Protein AF-A0A949KE35-F1 (afdb_monomer)

Structure (mmCIF, N/CA/C/O backbone):
data_AF-A0A949KE35-F1
#
_entry.id   AF-A0A949KE35-F1
#
loop_
_atom_site.group_PDB
_atom_site.id
_atom_site.type_symbol
_atom_site.label_atom_id
_atom_site.label_alt_id
_atom_site.label_comp_id
_atom_site.label_asym_id
_atom_site.label_entity_id
_atom_site.label_seq_id
_atom_site.pdbx_PDB_ins_code
_atom_site.Cartn_x
_atom_site.Cartn_y
_atom_site.Cartn_z
_atom_site.occupancy
_atom_site.B_iso_or_equiv
_atom_site.auth_seq_id
_atom_site.auth_comp_id
_atom_site.auth_asym_id
_atom_site.auth_atom_id
_atom_site.pdbx_PDB_model_num
ATOM 1 N N . MET A 1 1 ? 3.833 -1.153 -24.766 1.00 57.84 1 MET A N 1
ATOM 2 C CA . MET A 1 1 ? 3.139 -1.175 -23.465 1.00 57.84 1 MET A CA 1
ATOM 3 C C . MET A 1 1 ? 4.025 -0.412 -22.512 1.00 57.84 1 MET A C 1
ATOM 5 O O . MET A 1 1 ? 5.227 -0.650 -22.546 1.00 57.84 1 MET A O 1
ATOM 9 N N . GLU A 1 2 ? 3.469 0.557 -21.792 1.00 64.69 2 GLU A N 1
ATOM 10 C CA . GLU A 1 2 ? 4.201 1.305 -20.766 1.00 64.69 2 GLU A CA 1
ATOM 11 C C . GLU A 1 2 ? 4.682 0.321 -19.691 1.00 64.69 2 GLU A C 1
ATOM 13 O O . GLU A 1 2 ? 3.973 -0.625 -19.342 1.00 64.69 2 GLU A O 1
ATOM 18 N N . HIS A 1 3 ? 5.935 0.462 -19.262 1.00 79.56 3 HIS A N 1
ATOM 19 C CA . HIS A 1 3 ? 6.520 -0.423 -18.261 1.00 79.56 3 HIS A CA 1
ATOM 20 C C . HIS A 1 3 ? 5.948 -0.060 -16.894 1.00 79.56 3 HIS A C 1
ATOM 22 O O . HIS A 1 3 ? 5.965 1.107 -16.517 1.00 79.56 3 HIS A O 1
ATOM 28 N N . ILE A 1 4 ? 5.472 -1.052 -16.146 1.00 88.06 4 ILE A N 1
ATOM 29 C CA . ILE A 1 4 ? 5.116 -0.863 -14.740 1.00 88.06 4 ILE A CA 1
ATOM 30 C C . ILE A 1 4 ? 6.406 -1.004 -13.926 1.00 88.06 4 ILE A C 1
ATOM 32 O O . ILE A 1 4 ? 7.206 -1.897 -14.178 1.00 88.06 4 ILE A O 1
ATOM 36 N N . ALA A 1 5 ? 6.635 -0.111 -12.973 1.00 92.50 5 ALA A N 1
ATOM 37 C CA . ALA A 1 5 ? 7.762 -0.188 -12.045 1.00 92.50 5 ALA A CA 1
ATOM 38 C C . ALA A 1 5 ? 7.305 -0.321 -10.594 1.00 92.50 5 ALA A C 1
ATOM 40 O O . ALA A 1 5 ? 8.071 -0.793 -9.759 1.00 92.50 5 ALA A O 1
ATOM 41 N N . ALA A 1 6 ? 6.077 0.100 -10.277 1.00 94.56 6 ALA A N 1
ATOM 42 C CA . ALA A 1 6 ? 5.545 -0.037 -8.933 1.00 94.56 6 ALA A CA 1
ATOM 43 C C . ALA A 1 6 ? 4.024 -0.177 -8.894 1.00 94.56 6 ALA A C 1
ATOM 45 O O . ALA A 1 6 ? 3.321 0.364 -9.749 1.00 94.56 6 ALA A O 1
ATOM 46 N N . PHE A 1 7 ? 3.534 -0.827 -7.842 1.00 94.12 7 PHE A N 1
ATOM 47 C CA . PHE A 1 7 ? 2.135 -0.776 -7.424 1.00 94.12 7 PHE A CA 1
ATOM 48 C C . PHE A 1 7 ? 1.993 -0.021 -6.105 1.00 94.12 7 PHE A C 1
ATOM 50 O O . PHE A 1 7 ? 2.877 -0.085 -5.249 1.00 94.12 7 PHE A O 1
ATOM 57 N N . MET A 1 8 ? 0.872 0.674 -5.927 1.00 96.38 8 MET A N 1
ATOM 58 C CA . MET A 1 8 ? 0.506 1.270 -4.643 1.00 96.38 8 MET A CA 1
ATOM 59 C C . MET A 1 8 ? -0.599 0.457 -3.989 1.00 96.38 8 MET A C 1
ATOM 61 O O . MET A 1 8 ? -1.620 0.185 -4.616 1.00 96.38 8 MET A O 1
ATOM 65 N N . ILE A 1 9 ? -0.419 0.155 -2.706 1.00 96.31 9 ILE A N 1
ATOM 66 C CA . ILE A 1 9 ? -1.466 -0.413 -1.863 1.00 96.31 9 ILE A CA 1
ATOM 67 C C . ILE A 1 9 ? -1.788 0.534 -0.711 1.00 96.31 9 ILE A C 1
ATOM 69 O O . ILE A 1 9 ? -0.883 1.122 -0.109 1.00 96.31 9 ILE A O 1
ATOM 73 N N . LEU A 1 10 ? -3.078 0.682 -0.414 1.00 97.06 10 LEU A N 1
ATOM 74 C CA . LEU A 1 10 ? -3.602 1.504 0.672 1.00 97.06 10 LEU A CA 1
ATOM 75 C C . LEU A 1 10 ? -4.512 0.648 1.546 1.00 97.06 10 LEU A C 1
ATOM 77 O O . LEU A 1 10 ? -5.434 0.018 1.040 1.00 97.06 10 LEU A O 1
ATOM 81 N N . ILE A 1 11 ? -4.271 0.646 2.853 1.00 97.50 11 ILE A N 1
ATOM 82 C CA . ILE A 1 11 ? -5.036 -0.129 3.828 1.00 97.50 11 ILE A CA 1
ATOM 83 C C . ILE A 1 11 ? -5.599 0.823 4.879 1.00 97.50 11 ILE A C 1
ATOM 85 O O . ILE A 1 11 ? -4.861 1.608 5.482 1.00 97.50 11 ILE A O 1
ATOM 89 N N . ALA A 1 12 ? -6.903 0.737 5.121 1.00 97.06 12 ALA A N 1
ATOM 90 C CA . ALA A 1 12 ? -7.542 1.382 6.259 1.00 97.06 12 ALA A CA 1
ATOM 91 C C . ALA A 1 12 ? -7.800 0.346 7.345 1.00 97.06 12 ALA A C 1
ATOM 93 O O . ALA A 1 12 ? -8.349 -0.719 7.057 1.00 97.06 12 ALA A O 1
ATOM 94 N N . CYS A 1 13 ? -7.436 0.671 8.582 1.00 97.00 13 CYS A N 1
ATOM 95 C CA . CYS A 1 13 ? -7.740 -0.169 9.729 1.00 97.00 13 CYS A CA 1
ATOM 96 C C . CYS A 1 13 ? -8.547 0.571 10.794 1.00 97.00 13 CYS A C 1
ATOM 98 O O . CYS A 1 13 ? -8.381 1.778 10.989 1.00 97.00 13 CYS A O 1
ATOM 100 N N . SER A 1 14 ? -9.357 -0.193 11.522 1.00 95.31 14 SER A N 1
ATOM 101 C CA . SER A 1 14 ? -10.055 0.212 12.740 1.00 95.31 14 SER A CA 1
ATOM 102 C C . SER A 1 14 ? -9.750 -0.742 13.898 1.00 95.31 14 SER A C 1
ATOM 104 O O . SER A 1 14 ? -9.118 -1.794 13.722 1.00 95.31 14 SER A O 1
ATOM 106 N N . ASP A 1 15 ? -10.213 -0.372 15.092 1.00 94.19 15 ASP A N 1
ATOM 107 C CA . ASP A 1 15 ? -10.144 -1.191 16.309 1.00 94.19 15 ASP A CA 1
ATOM 108 C C . ASP A 1 15 ? -8.702 -1.563 16.695 1.00 94.19 15 ASP A C 1
ATOM 110 O O . ASP A 1 15 ? -8.416 -2.691 17.117 1.00 94.19 15 ASP A O 1
ATOM 114 N N . GLY A 1 16 ? -7.775 -0.613 16.527 1.00 91.50 16 GLY A N 1
ATOM 115 C CA . GLY A 1 16 ? -6.352 -0.815 16.801 1.00 91.50 16 GLY A CA 1
ATOM 116 C C . GLY A 1 16 ? -5.721 -1.893 15.914 1.00 91.50 16 GLY A C 1
ATOM 117 O O . GLY A 1 16 ? -5.109 -2.827 16.430 1.00 91.50 16 GLY A O 1
ATOM 118 N N . TYR A 1 17 ? -5.894 -1.768 14.594 1.00 96.00 17 TYR A N 1
ATOM 119 C CA . TYR A 1 17 ? -5.353 -2.662 13.551 1.00 96.00 17 TYR A CA 1
ATOM 120 C C . TYR A 1 17 ? -5.968 -4.068 13.475 1.00 96.00 17 TYR A C 1
ATOM 122 O O . TYR A 1 17 ? -5.444 -4.929 12.776 1.00 96.00 17 TYR A O 1
ATOM 130 N N . LYS A 1 18 ? -7.083 -4.329 14.165 1.00 94.69 18 LYS A N 1
ATOM 131 C CA . LYS A 1 18 ? -7.732 -5.655 14.152 1.00 94.69 18 LYS A CA 1
ATOM 132 C C . LYS A 1 18 ? -8.668 -5.869 12.971 1.00 94.69 18 LYS A C 1
ATOM 134 O O . LYS A 1 18 ? -8.952 -7.012 12.626 1.00 94.69 18 LYS A O 1
ATOM 139 N N . ASN A 1 19 ? -9.175 -4.787 12.395 1.00 95.50 19 ASN A N 1
ATOM 140 C CA . ASN A 1 19 ? -10.062 -4.834 11.247 1.00 95.50 19 ASN A CA 1
ATOM 141 C C . ASN A 1 19 ? -9.480 -3.947 10.153 1.00 95.50 19 ASN A C 1
ATOM 143 O O . ASN A 1 19 ? -9.562 -2.727 10.250 1.00 95.50 19 ASN A O 1
ATOM 147 N N . CYS A 1 20 ? -8.852 -4.562 9.155 1.00 97.38 20 CYS A N 1
ATOM 148 C CA . CYS A 1 20 ? -8.157 -3.875 8.076 1.00 97.38 20 CYS A CA 1
ATOM 149 C C . CYS A 1 20 ? -8.784 -4.230 6.731 1.00 97.38 20 CYS A C 1
ATOM 151 O O . CYS A 1 20 ? -9.128 -5.383 6.477 1.00 97.38 20 CYS A O 1
ATOM 153 N N . THR A 1 21 ? -8.913 -3.235 5.861 1.00 96.75 21 THR A N 1
ATOM 154 C CA . THR A 1 21 ? -9.485 -3.396 4.524 1.00 96.75 21 THR A CA 1
ATOM 155 C C . THR A 1 21 ? -8.671 -2.617 3.509 1.00 96.75 21 THR A C 1
ATOM 157 O O . THR A 1 21 ? -8.231 -1.494 3.776 1.00 96.75 21 THR A O 1
ATOM 160 N N . GLU A 1 22 ? -8.488 -3.210 2.335 1.00 95.88 22 GLU A N 1
ATOM 161 C CA . GLU A 1 22 ? -7.878 -2.526 1.204 1.00 95.88 22 GLU A CA 1
ATOM 162 C C . GLU A 1 22 ? -8.774 -1.382 0.724 1.00 95.88 22 GLU A C 1
ATOM 164 O O . GLU A 1 22 ? -10.001 -1.500 0.680 1.00 95.88 22 GLU A O 1
ATOM 169 N N . GLN A 1 23 ? -8.146 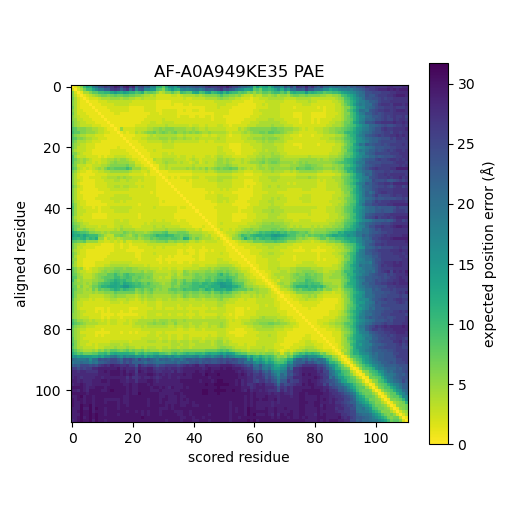-0.259 0.394 1.00 95.50 23 GLN A N 1
ATOM 170 C CA . GLN A 1 23 ? -8.801 0.951 -0.073 1.00 95.50 23 GLN A CA 1
ATOM 171 C C . GLN A 1 23 ? -8.385 1.262 -1.514 1.00 95.50 23 GLN A C 1
ATOM 173 O O . GLN A 1 23 ? -7.248 0.984 -1.899 1.00 95.50 23 GLN A O 1
ATOM 178 N N . PRO A 1 24 ? -9.265 1.890 -2.315 1.00 92.62 24 PRO A N 1
ATOM 179 C CA . PRO A 1 24 ? -8.934 2.254 -3.688 1.00 92.62 24 PRO A CA 1
ATOM 180 C C . PRO A 1 24 ? -7.731 3.206 -3.769 1.00 92.62 24 PRO A C 1
ATOM 182 O O . PRO A 1 24 ? -7.750 4.293 -3.188 1.00 92.62 24 PRO A O 1
ATOM 185 N N . ALA A 1 25 ? -6.709 2.823 -4.536 1.00 90.38 25 ALA A N 1
ATOM 186 C CA . ALA A 1 25 ? -5.590 3.698 -4.876 1.00 90.38 25 ALA A CA 1
ATOM 187 C C . ALA A 1 25 ? -5.959 4.651 -6.037 1.00 90.38 25 ALA A C 1
ATOM 189 O O . ALA A 1 25 ? -6.722 4.258 -6.923 1.00 90.38 25 ALA A O 1
ATOM 190 N N . PRO A 1 26 ? -5.409 5.882 -6.093 1.00 86.25 26 PRO A N 1
ATOM 191 C CA . PRO A 1 26 ? -5.667 6.816 -7.199 1.00 86.25 26 PRO A CA 1
ATOM 192 C C . PRO A 1 26 ? -5.175 6.287 -8.549 1.00 86.25 26 PRO A C 1
ATOM 194 O O . PRO A 1 26 ? -5.808 6.495 -9.581 1.00 86.25 26 PRO A O 1
ATOM 197 N N . ALA A 1 27 ? -4.046 5.585 -8.512 1.00 89.25 27 ALA A N 1
ATOM 198 C CA . ALA A 1 27 ? -3.529 4.759 -9.583 1.00 89.25 27 ALA A CA 1
ATOM 199 C C . ALA A 1 27 ? -2.981 3.481 -8.950 1.00 89.25 27 ALA A C 1
ATOM 201 O O . ALA A 1 27 ? -2.279 3.530 -7.939 1.00 89.25 27 ALA A O 1
ATOM 202 N N . VAL A 1 28 ? -3.336 2.340 -9.535 1.00 83.06 28 VAL A N 1
ATOM 203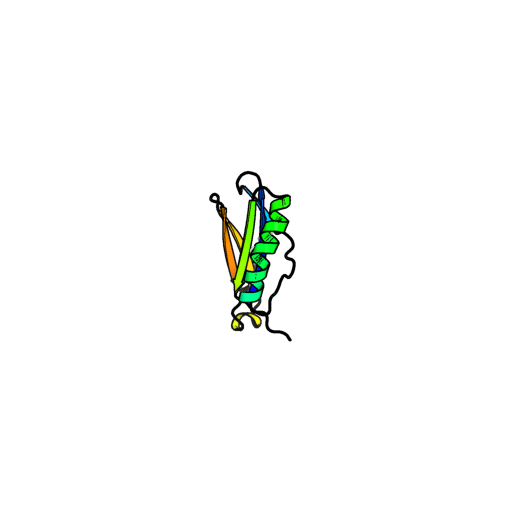 C CA . VAL A 1 28 ? -2.890 1.030 -9.048 1.00 83.06 28 VAL A CA 1
ATOM 204 C C . VAL A 1 28 ? -1.439 0.788 -9.465 1.00 83.06 28 VAL A C 1
ATOM 206 O O . VAL A 1 28 ? -0.645 0.352 -8.640 1.00 83.06 28 VAL A O 1
ATOM 209 N N . ALA A 1 29 ? -1.073 1.150 -10.699 1.00 90.31 29 ALA A N 1
ATOM 210 C CA . ALA A 1 29 ? 0.249 0.938 -11.284 1.00 90.31 29 ALA A CA 1
ATOM 211 C C . ALA A 1 29 ? 0.933 2.260 -11.666 1.00 90.31 29 ALA A C 1
ATOM 213 O O . ALA A 1 29 ? 0.281 3.194 -12.135 1.00 90.31 29 ALA A O 1
ATOM 214 N N . TYR A 1 30 ? 2.255 2.304 -11.508 1.00 93.94 30 TYR A N 1
ATOM 215 C CA . TYR A 1 30 ? 3.104 3.460 -11.791 1.00 93.94 30 TYR A CA 1
ATOM 216 C C . TYR A 1 30 ? 4.276 3.067 -12.681 1.00 93.94 30 TYR A C 1
ATOM 218 O O . TYR A 1 30 ? 4.876 2.009 -12.496 1.00 93.94 30 TYR A O 1
ATOM 226 N N . GLU A 1 31 ? 4.667 3.964 -13.583 1.00 92.31 31 GLU A N 1
ATOM 227 C CA . GLU A 1 31 ? 5.830 3.774 -14.461 1.00 92.31 31 GLU A CA 1
ATOM 228 C C . GLU A 1 31 ? 7.174 3.913 -13.740 1.00 92.31 31 GLU A C 1
ATOM 230 O O . GLU A 1 31 ? 8.204 3.450 -14.223 1.00 92.31 31 GLU A O 1
ATOM 235 N N . THR A 1 32 ? 7.189 4.582 -12.582 1.00 93.50 32 THR A N 1
ATOM 236 C CA . THR A 1 32 ? 8.392 4.748 -11.762 1.00 93.50 32 THR A CA 1
ATOM 237 C C . THR A 1 32 ? 8.054 4.633 -10.280 1.00 93.50 32 THR A C 1
ATOM 239 O O . THR A 1 32 ? 7.013 5.116 -9.829 1.00 93.50 32 THR A O 1
ATOM 242 N N . VAL A 1 33 ? 8.979 4.067 -9.499 1.00 94.69 33 VAL A N 1
ATOM 243 C CA . VAL A 1 33 ? 8.871 4.009 -8.030 1.00 94.69 33 VAL A CA 1
ATOM 244 C C . VAL A 1 33 ? 8.7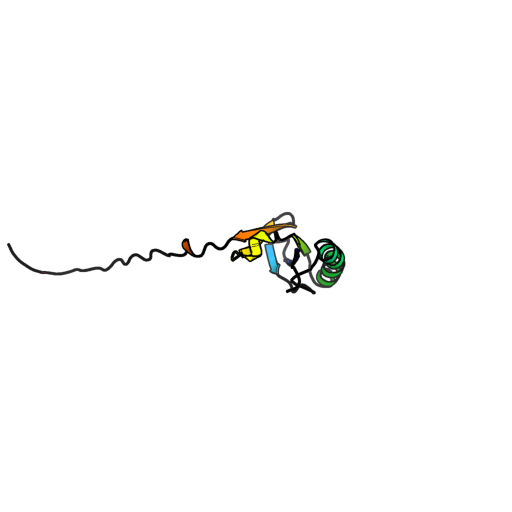51 5.415 -7.438 1.00 94.69 33 VAL A C 1
ATOM 246 O O . VAL A 1 33 ? 7.906 5.661 -6.585 1.00 94.69 33 VAL A O 1
ATOM 249 N N . ARG A 1 34 ? 9.524 6.375 -7.962 1.00 95.62 34 ARG A N 1
ATOM 250 C CA . ARG A 1 34 ? 9.506 7.772 -7.504 1.00 95.62 34 ARG A CA 1
ATOM 251 C C . ARG A 1 34 ? 8.123 8.410 -7.627 1.00 95.62 34 ARG A C 1
AT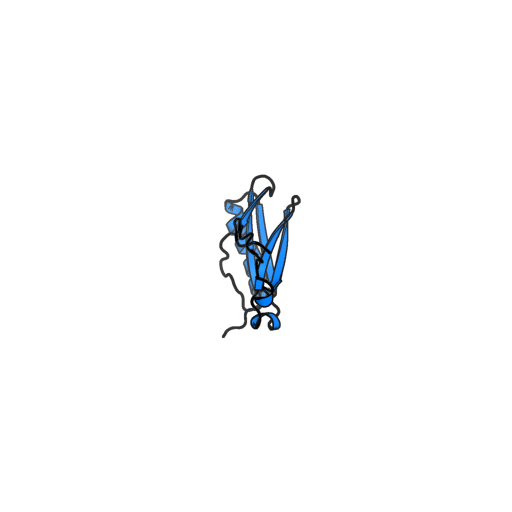OM 253 O O . ARG A 1 34 ? 7.727 9.152 -6.735 1.00 95.62 34 ARG A O 1
ATOM 260 N N . GLN A 1 35 ? 7.411 8.155 -8.727 1.00 95.62 35 GLN A N 1
ATOM 261 C CA . GLN A 1 35 ? 6.061 8.689 -8.899 1.00 95.62 35 GLN A CA 1
ATOM 262 C C . GLN A 1 35 ? 5.098 8.063 -7.886 1.00 95.62 35 GLN A C 1
ATOM 264 O O . GLN A 1 35 ? 4.355 8.792 -7.237 1.00 95.62 35 GLN A O 1
ATOM 269 N N . CYS A 1 36 ? 5.179 6.743 -7.677 1.00 96.88 36 CYS A N 1
ATOM 270 C CA . CYS A 1 36 ? 4.393 6.072 -6.642 1.00 96.88 36 CYS A CA 1
ATOM 271 C C . CYS A 1 36 ? 4.644 6.695 -5.257 1.00 96.88 36 CYS A C 1
ATOM 273 O O . CYS A 1 36 ? 3.703 7.056 -4.552 1.00 96.88 36 CYS A O 1
ATOM 275 N N . GLU A 1 37 ? 5.910 6.881 -4.873 1.00 96.38 37 GLU A N 1
ATOM 276 C CA . GLU A 1 37 ? 6.278 7.474 -3.581 1.00 96.38 37 GLU A CA 1
ATOM 277 C C . GLU A 1 37 ? 5.786 8.921 -3.432 1.00 96.38 37 GLU A C 1
ATOM 279 O O . GLU A 1 37 ? 5.333 9.316 -2.352 1.00 96.38 37 GLU A O 1
ATOM 284 N N . ALA A 1 38 ? 5.844 9.707 -4.512 1.00 96.31 38 ALA A N 1
ATOM 285 C CA . ALA A 1 38 ? 5.345 11.080 -4.532 1.00 96.31 38 ALA A CA 1
ATOM 286 C C . ALA A 1 38 ? 3.828 11.143 -4.286 1.00 96.31 38 ALA A C 1
ATOM 288 O O . ALA A 1 38 ? 3.364 12.019 -3.548 1.00 96.31 38 ALA A O 1
ATOM 289 N N . ASP A 1 39 ? 3.079 10.185 -4.834 1.00 96.75 39 ASP A N 1
ATOM 290 C CA . ASP A 1 39 ? 1.619 10.118 -4.726 1.00 96.75 39 ASP A CA 1
ATOM 291 C C . ASP A 1 39 ? 1.138 9.409 -3.447 1.00 96.75 39 ASP A C 1
ATOM 293 O O . ASP A 1 39 ? 0.008 9.632 -2.995 1.00 96.75 39 ASP A O 1
ATOM 297 N N . LEU A 1 40 ? 2.002 8.628 -2.787 1.00 96.62 40 LEU A N 1
ATOM 298 C CA . LEU A 1 40 ? 1.664 7.887 -1.568 1.00 96.62 40 LEU A CA 1
ATOM 299 C C . LEU A 1 40 ? 1.250 8.818 -0.420 1.00 96.62 40 LEU A C 1
ATOM 301 O O . LEU A 1 40 ? 0.196 8.645 0.190 1.00 96.62 40 LEU A O 1
ATOM 305 N N . SER A 1 41 ? 2.062 9.836 -0.128 1.00 95.38 41 SER A N 1
ATOM 306 C CA . SER A 1 41 ? 1.793 10.761 0.982 1.00 95.38 41 SER A CA 1
ATOM 307 C C . SER A 1 41 ? 0.477 11.548 0.819 1.00 95.38 41 SER A C 1
ATOM 309 O O . SER A 1 41 ? -0.293 11.624 1.781 1.00 95.38 41 SER A O 1
ATOM 311 N N . PRO A 1 42 ? 0.174 12.151 -0.349 1.00 95.50 42 PRO A N 1
ATOM 312 C CA . PRO A 1 42 ? -1.143 12.724 -0.628 1.00 95.50 42 PRO A CA 1
ATOM 313 C C . PRO A 1 42 ? -2.293 11.729 -0.443 1.00 95.50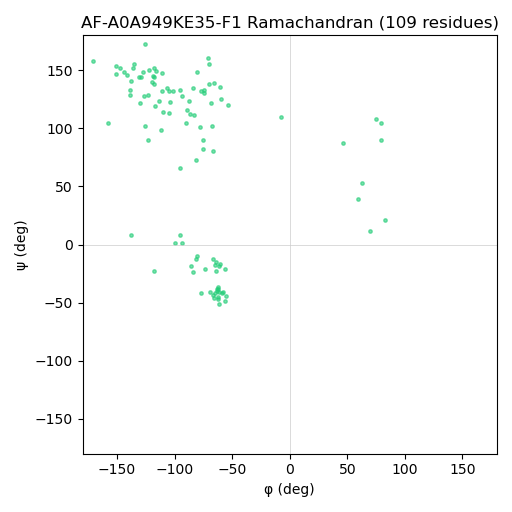 42 PRO A C 1
ATOM 315 O O . PRO A 1 42 ? -3.282 12.075 0.204 1.00 95.50 42 PRO A O 1
ATOM 318 N N . SER A 1 43 ? -2.140 10.500 -0.942 1.00 94.94 43 SER A N 1
ATOM 319 C CA . SER A 1 43 ? -3.168 9.455 -0.857 1.00 94.94 43 SER A CA 1
ATOM 320 C C . SER A 1 43 ? -3.491 9.083 0.590 1.00 94.94 43 SER A C 1
ATOM 322 O O . SER A 1 43 ? -4.658 9.058 0.985 1.00 94.94 43 SER A O 1
ATOM 324 N N . LEU A 1 44 ? -2.461 8.902 1.423 1.00 95.75 44 LEU A N 1
ATOM 325 C CA . LEU A 1 44 ? -2.630 8.631 2.852 1.00 95.75 44 LEU A CA 1
ATOM 326 C C . LEU A 1 44 ? -3.338 9.773 3.580 1.00 95.75 44 LEU A C 1
ATOM 328 O O . LEU A 1 44 ? -4.214 9.521 4.404 1.00 95.75 44 LEU A O 1
ATOM 332 N N . ARG A 1 45 ? -3.008 11.031 3.258 1.00 94.12 45 ARG A N 1
ATOM 333 C CA . ARG A 1 45 ? -3.682 12.196 3.855 1.00 94.12 45 ARG A CA 1
ATOM 334 C C . ARG A 1 45 ? -5.163 12.253 3.498 1.00 94.12 45 ARG A C 1
ATOM 336 O O . ARG A 1 45 ? -5.971 12.591 4.358 1.00 94.12 45 ARG A O 1
ATOM 343 N N . MET A 1 46 ? -5.517 11.931 2.255 1.00 92.19 46 MET A N 1
ATOM 344 C CA . MET A 1 46 ? -6.918 11.873 1.833 1.00 92.19 46 MET A CA 1
ATOM 345 C C . MET A 1 46 ? -7.682 10.768 2.566 1.00 92.19 46 MET A C 1
ATOM 347 O O . MET A 1 46 ? -8.800 10.997 3.019 1.00 92.19 46 MET A O 1
ATOM 351 N N . MET A 1 47 ? -7.067 9.598 2.734 1.00 93.19 47 MET A N 1
ATOM 352 C CA . MET A 1 47 ? -7.678 8.457 3.418 1.00 93.19 47 MET A CA 1
ATOM 353 C C . MET A 1 47 ? -7.841 8.691 4.927 1.00 93.19 47 MET A C 1
ATOM 355 O O . MET A 1 47 ? -8.891 8.395 5.497 1.00 93.19 47 MET A O 1
ATOM 359 N N . ALA A 1 48 ? -6.837 9.294 5.569 1.00 90.38 48 ALA A N 1
ATOM 360 C CA . ALA A 1 48 ? -6.845 9.599 7.000 1.00 90.38 48 ALA A CA 1
ATOM 361 C C . ALA A 1 48 ? -7.972 10.560 7.420 1.00 90.38 48 ALA A C 1
ATOM 363 O O . ALA A 1 48 ? -8.328 10.606 8.593 1.00 90.38 48 ALA A O 1
ATOM 364 N N . ALA A 1 49 ? -8.571 11.307 6.486 1.00 86.56 49 ALA A N 1
ATOM 365 C CA . ALA A 1 49 ? -9.690 12.200 6.785 1.00 86.56 49 ALA A CA 1
ATOM 366 C C . ALA A 1 49 ? -10.962 11.465 7.265 1.00 86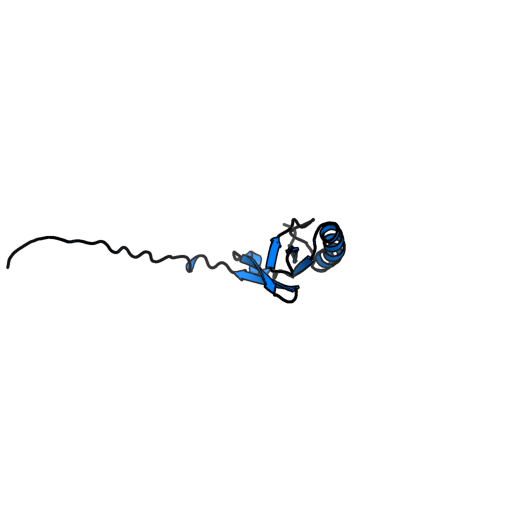.56 49 ALA A C 1
ATOM 368 O O . ALA A 1 49 ? -11.855 12.110 7.812 1.00 86.56 49 ALA A O 1
ATOM 369 N N . GLY A 1 50 ? -11.055 10.142 7.078 1.00 82.81 50 GLY A N 1
ATOM 370 C CA . GLY A 1 50 ? -12.215 9.342 7.486 1.00 82.81 50 GLY A CA 1
ATOM 371 C C . GLY A 1 50 ? -11.889 7.993 8.125 1.00 82.81 50 GLY A C 1
ATOM 372 O O . GLY A 1 50 ? -12.805 7.202 8.320 1.00 82.81 50 GLY A O 1
ATOM 373 N N . GLN A 1 51 ? -10.619 7.711 8.424 1.00 89.00 51 GLN A N 1
ATOM 374 C CA . GLN A 1 51 ? -10.161 6.404 8.906 1.00 89.00 51 GLN A CA 1
ATOM 375 C C . GLN A 1 51 ? -9.282 6.564 10.150 1.00 89.00 51 GLN A C 1
ATOM 377 O O . GLN A 1 51 ? -8.511 7.518 10.238 1.00 89.00 51 GLN A O 1
ATOM 382 N N . GLU A 1 52 ? -9.382 5.630 11.100 1.00 91.06 52 GLU A N 1
ATOM 383 C CA . GLU A 1 52 ? -8.585 5.648 12.339 1.00 91.06 52 GLU A CA 1
ATOM 384 C C . GLU A 1 52 ? -7.093 5.456 12.039 1.00 91.06 52 GLU A C 1
ATOM 386 O O . GLU A 1 52 ? -6.241 6.207 12.523 1.00 91.06 52 GLU A O 1
ATOM 391 N N . HIS A 1 53 ? -6.783 4.482 11.184 1.00 95.75 53 HIS A N 1
ATOM 392 C CA . HIS A 1 53 ? -5.427 4.205 10.740 1.00 95.75 53 HIS A CA 1
ATOM 393 C C . HIS A 1 53 ? -5.374 4.096 9.222 1.00 95.75 53 HIS A C 1
ATOM 395 O O . HIS A 1 53 ? -6.040 3.252 8.627 1.00 95.75 53 HIS A O 1
ATOM 401 N N . ALA A 1 54 ? -4.548 4.943 8.609 1.00 96.62 54 ALA A N 1
ATOM 402 C CA . ALA A 1 54 ? -4.281 4.933 7.182 1.00 96.62 54 ALA A CA 1
ATOM 403 C C . ALA A 1 54 ? -2.846 4.464 6.926 1.00 96.62 54 ALA A C 1
ATOM 405 O O . ALA A 1 54 ? -1.891 5.142 7.308 1.00 96.62 54 ALA A O 1
ATOM 406 N N . LEU A 1 55 ? -2.705 3.307 6.285 1.00 97.56 55 LEU A N 1
ATOM 407 C CA . LEU A 1 55 ? -1.430 2.678 5.956 1.00 97.56 55 LEU A CA 1
ATOM 408 C C . LEU A 1 55 ? -1.294 2.562 4.441 1.00 97.56 55 LEU A C 1
ATOM 410 O O . LEU A 1 55 ? -2.284 2.458 3.720 1.00 97.56 55 LEU A O 1
ATOM 414 N N . GLY A 1 56 ? -0.066 2.562 3.942 1.00 96.25 56 GLY A N 1
ATOM 415 C CA . GLY A 1 56 ? 0.159 2.372 2.520 1.00 96.25 56 GLY A CA 1
ATOM 416 C C . GLY A 1 56 ? 1.620 2.180 2.186 1.00 96.25 56 GLY A C 1
ATOM 417 O O . GLY A 1 56 ? 2.506 2.550 2.962 1.00 96.25 56 GLY A O 1
ATOM 418 N N . LYS A 1 57 ? 1.862 1.564 1.033 1.00 97.12 57 LYS A N 1
ATOM 419 C CA . LYS A 1 57 ? 3.206 1.228 0.577 1.00 97.12 57 LYS A CA 1
ATOM 420 C C . LYS A 1 57 ? 3.262 1.218 -0.943 1.00 97.12 57 LYS A C 1
ATOM 422 O O . LYS A 1 57 ? 2.297 0.837 -1.602 1.00 97.12 57 LYS A O 1
ATOM 427 N N . CYS A 1 58 ? 4.413 1.613 -1.471 1.00 96.38 58 CYS A N 1
ATOM 428 C CA . CYS A 1 58 ? 4.781 1.360 -2.855 1.00 96.38 58 CYS A CA 1
ATOM 429 C C . CYS A 1 58 ? 5.587 0.066 -2.916 1.00 96.38 58 CYS A C 1
ATOM 431 O O . CYS A 1 58 ? 6.549 -0.104 -2.164 1.00 96.38 58 CYS A O 1
ATOM 433 N N . LEU A 1 59 ? 5.171 -0.842 -3.787 1.00 94.19 59 LEU A N 1
ATOM 434 C CA . LEU A 1 59 ? 5.857 -2.091 -4.070 1.00 94.19 59 LEU A CA 1
ATOM 435 C C . LEU A 1 59 ? 6.555 -1.952 -5.418 1.00 94.19 59 LEU A C 1
ATOM 437 O O . LEU A 1 59 ? 5.880 -1.825 -6.434 1.00 94.19 59 LEU A O 1
ATOM 441 N N . GLU A 1 60 ? 7.884 -1.961 -5.417 1.00 93.38 60 GLU A N 1
ATOM 442 C CA . GLU A 1 60 ? 8.675 -2.030 -6.645 1.00 93.38 60 GLU A CA 1
ATOM 443 C C . GLU A 1 60 ? 8.539 -3.417 -7.281 1.00 93.38 60 GLU A C 1
ATOM 445 O O . GLU A 1 60 ? 8.543 -4.433 -6.582 1.00 93.38 60 GLU A O 1
ATOM 450 N N . ILE A 1 61 ? 8.404 -3.449 -8.605 1.00 88.50 61 ILE A N 1
ATOM 451 C CA . ILE A 1 61 ? 8.200 -4.678 -9.368 1.00 88.50 61 ILE A CA 1
ATOM 452 C C . ILE A 1 61 ? 9.407 -4.940 -10.245 1.00 88.50 61 ILE A C 1
ATOM 454 O O . ILE A 1 61 ? 9.770 -4.115 -11.083 1.00 88.50 61 ILE A O 1
ATOM 458 N N . ASP A 1 62 ? 9.996 -6.121 -10.071 1.00 85.75 62 ASP A N 1
ATOM 459 C CA . ASP A 1 62 ? 11.022 -6.623 -10.972 1.00 85.75 62 ASP A CA 1
ATOM 460 C C . ASP A 1 62 ? 10.378 -6.947 -12.334 1.00 85.75 62 ASP A C 1
ATOM 462 O O . ASP A 1 62 ? 9.477 -7.792 -12.398 1.00 85.75 62 ASP A O 1
ATOM 466 N N . PRO A 1 63 ? 10.834 -6.332 -13.441 1.00 81.81 63 PRO A N 1
ATOM 467 C CA . PRO A 1 63 ? 10.325 -6.633 -14.774 1.00 81.81 63 PRO A CA 1
ATOM 468 C C . PRO A 1 63 ? 10.423 -8.111 -15.178 1.00 81.81 63 PRO A C 1
ATOM 470 O O . PRO A 1 63 ? 9.693 -8.547 -16.071 1.00 81.81 63 PRO A O 1
ATOM 473 N N . ALA A 1 64 ? 11.302 -8.896 -14.547 1.00 82.06 64 ALA A N 1
ATOM 474 C CA . ALA A 1 64 ? 11.397 -10.339 -14.761 1.00 82.06 64 ALA A CA 1
ATOM 475 C C . ALA A 1 64 ? 10.128 -11.097 -14.326 1.00 82.06 64 ALA A C 1
ATOM 477 O O . ALA A 1 64 ? 9.863 -12.190 -14.833 1.00 82.06 64 ALA A O 1
ATOM 478 N N . LEU A 1 65 ? 9.331 -10.520 -13.423 1.00 80.56 65 LEU A N 1
ATOM 479 C CA . LEU A 1 65 ? 8.101 -11.124 -12.914 1.00 80.56 65 LEU A CA 1
ATOM 480 C C . LEU A 1 65 ? 6.913 -10.934 -13.865 1.00 80.56 65 LEU A C 1
ATOM 482 O O . LEU A 1 65 ? 5.934 -11.648 -13.730 1.00 80.56 65 LEU A O 1
ATOM 486 N N . PHE A 1 66 ? 7.003 -10.076 -14.890 1.00 75.81 66 PHE A N 1
ATOM 487 C CA . PHE A 1 66 ? 5.922 -9.902 -15.880 1.00 75.81 66 PHE A CA 1
ATOM 488 C C . PHE A 1 66 ? 5.656 -11.118 -16.767 1.00 75.81 66 PHE A C 1
ATOM 490 O O . PHE A 1 66 ? 4.653 -11.155 -17.475 1.00 75.81 66 PHE A O 1
ATOM 497 N N . TYR A 1 67 ? 6.558 -12.094 -16.759 1.00 80.38 67 TYR A N 1
ATOM 498 C CA . TYR A 1 67 ? 6.388 -13.350 -17.486 1.00 80.38 67 TYR A CA 1
ATOM 499 C C . TYR A 1 67 ? 5.779 -14.457 -16.619 1.00 80.38 67 TYR A C 1
ATOM 501 O O . TYR A 1 67 ? 5.652 -15.584 -17.091 1.00 80.38 67 TYR A O 1
ATOM 509 N N . GLN A 1 68 ? 5.457 -14.155 -15.362 1.00 82.62 68 GLN A N 1
ATOM 510 C CA . GLN A 1 68 ? 4.923 -15.092 -14.384 1.00 82.62 68 GLN A CA 1
ATOM 511 C C . GLN A 1 68 ? 3.646 -14.506 -13.783 1.00 82.62 68 GLN A C 1
ATOM 513 O O . GLN A 1 68 ? 3.516 -13.290 -13.648 1.00 82.62 68 GLN A O 1
ATOM 518 N N . ASP A 1 69 ? 2.708 -15.370 -13.414 1.00 84.69 69 ASP A N 1
ATOM 519 C CA . ASP A 1 69 ? 1.549 -14.933 -12.651 1.00 84.69 69 ASP A CA 1
ATOM 520 C C . ASP A 1 69 ? 1.990 -14.673 -11.205 1.00 84.69 69 ASP A C 1
ATOM 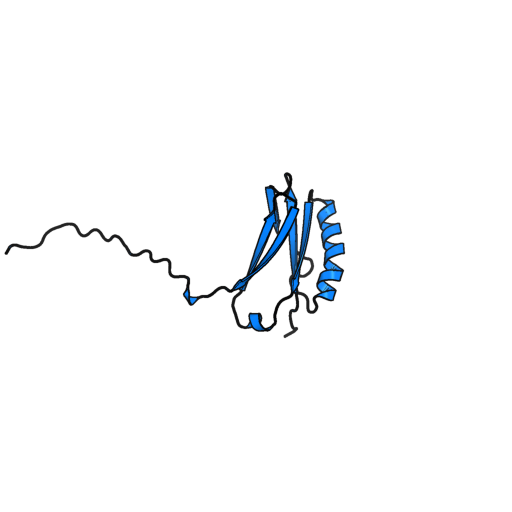522 O O . ASP A 1 69 ? 2.725 -15.464 -10.610 1.00 84.69 69 ASP A O 1
ATOM 526 N N . ALA A 1 70 ? 1.587 -13.534 -10.648 1.00 85.38 70 ALA A N 1
ATOM 527 C CA . ALA A 1 70 ? 1.958 -13.129 -9.301 1.00 85.38 70 ALA A CA 1
ATOM 528 C C . ALA A 1 70 ? 0.809 -12.398 -8.606 1.00 85.38 70 ALA A C 1
ATOM 530 O O . ALA A 1 70 ? 0.041 -11.671 -9.240 1.00 85.38 70 ALA A O 1
ATOM 531 N N . GLU A 1 71 ? 0.735 -12.554 -7.291 1.00 89.81 71 GLU A N 1
ATOM 532 C CA . GLU A 1 71 ? -0.224 -11.894 -6.413 1.00 89.81 71 GLU A CA 1
ATOM 533 C C . GLU A 1 71 ? 0.494 -11.009 -5.397 1.00 89.81 71 GLU A C 1
ATOM 535 O O . GLU A 1 71 ? 1.571 -11.333 -4.894 1.00 89.81 71 GLU A O 1
ATOM 540 N N . ILE A 1 72 ? -0.118 -9.869 -5.079 1.00 90.19 72 ILE A N 1
ATOM 541 C CA . ILE A 1 72 ? 0.327 -9.014 -3.981 1.00 90.19 72 ILE A CA 1
ATOM 542 C C . ILE A 1 72 ? -0.392 -9.484 -2.724 1.00 90.19 72 ILE A C 1
ATOM 544 O O . ILE A 1 72 ? -1.611 -9.351 -2.615 1.00 90.19 72 ILE A O 1
ATOM 548 N N . VAL A 1 73 ? 0.374 -9.987 -1.762 1.00 94.56 73 VAL A N 1
ATOM 549 C CA . VAL A 1 73 ? -0.134 -10.414 -0.459 1.00 94.56 73 VAL A CA 1
ATOM 550 C C . VAL A 1 73 ? 0.285 -9.390 0.584 1.00 94.56 73 VAL A C 1
ATOM 552 O O . VAL A 1 73 ? 1.429 -8.922 0.610 1.00 94.56 73 VAL A O 1
ATOM 555 N N . TRP A 1 74 ? -0.650 -9.013 1.449 1.00 96.44 74 TRP A N 1
ATOM 556 C CA . TRP A 1 74 ? -0.421 -8.008 2.475 1.00 96.44 74 TRP A CA 1
ATOM 557 C C . TRP A 1 74 ? -0.991 -8.430 3.825 1.00 96.44 74 TRP A C 1
ATOM 559 O O . TRP A 1 74 ? -1.962 -9.178 3.904 1.00 96.44 74 TRP A O 1
ATOM 569 N N . ASP A 1 75 ? -0.369 -7.928 4.889 1.00 97.12 75 ASP A N 1
ATOM 570 C CA . ASP A 1 75 ? -0.817 -8.106 6.269 1.00 97.12 75 ASP A CA 1
ATOM 571 C C . ASP A 1 75 ? -0.461 -6.871 7.108 1.00 97.12 75 ASP A C 1
ATOM 573 O O . ASP A 1 75 ? 0.518 -6.168 6.826 1.00 97.12 75 ASP A O 1
ATOM 577 N N . VAL A 1 76 ? -1.249 -6.608 8.149 1.00 97.69 76 VAL A N 1
ATOM 578 C CA . VAL A 1 76 ? -1.002 -5.526 9.106 1.00 97.69 76 VAL A CA 1
ATOM 579 C C . VAL A 1 76 ? -0.763 -6.130 10.476 1.00 97.69 76 VAL A C 1
ATOM 581 O O . VAL A 1 76 ? -1.621 -6.787 11.062 1.00 97.69 76 VAL A O 1
ATOM 584 N N . THR A 1 77 ? 0.418 -5.880 11.023 1.00 96.25 77 THR A N 1
ATOM 585 C CA . THR A 1 77 ? 0.761 -6.377 12.351 1.00 96.25 77 THR A CA 1
ATOM 586 C C . THR A 1 77 ? -0.018 -5.637 13.443 1.00 96.25 77 THR A C 1
ATOM 588 O O . THR A 1 77 ? -0.445 -4.494 13.280 1.00 96.25 77 THR A O 1
ATOM 591 N N . ALA A 1 78 ? -0.105 -6.232 14.637 1.00 93.31 78 ALA A N 1
ATOM 592 C CA . ALA A 1 78 ? -0.755 -5.604 15.792 1.00 93.31 78 ALA A CA 1
ATOM 593 C C . ALA A 1 78 ? -0.106 -4.273 16.242 1.00 93.31 78 ALA A C 1
ATOM 595 O O . ALA A 1 78 ? -0.722 -3.517 16.989 1.00 93.31 78 ALA A O 1
ATOM 596 N N . ASN A 1 79 ? 1.130 -3.981 15.816 1.00 94.38 79 ASN A N 1
ATOM 597 C CA . ASN A 1 79 ? 1.806 -2.699 16.051 1.00 94.38 79 ASN A CA 1
ATOM 598 C C . ASN A 1 79 ? 1.659 -1.699 14.888 1.00 94.38 79 ASN A C 1
ATOM 600 O O . ASN A 1 79 ? 2.302 -0.651 14.928 1.00 94.38 79 ASN A O 1
ATOM 604 N N . GLY A 1 80 ? 0.833 -1.999 13.881 1.00 94.25 80 GLY A N 1
ATOM 605 C CA . GLY A 1 80 ? 0.534 -1.096 12.768 1.00 94.25 80 GLY A CA 1
ATOM 606 C C . GLY A 1 80 ? 1.569 -1.098 11.645 1.00 94.25 80 GLY A C 1
ATOM 607 O O . GLY A 1 80 ? 1.661 -0.128 10.895 1.00 94.25 80 GLY A O 1
ATOM 608 N N . GLU A 1 81 ? 2.372 -2.155 11.522 1.00 96.56 81 GLU A N 1
ATOM 609 C CA . GLU A 1 81 ? 3.301 -2.310 10.405 1.00 96.56 81 GLU A CA 1
ATOM 610 C C . GLU A 1 81 ? 2.591 -2.988 9.230 1.00 96.56 81 GLU A C 1
ATOM 612 O O . GLU A 1 81 ? 2.085 -4.101 9.365 1.00 96.56 81 GLU A O 1
ATOM 617 N N . LEU A 1 82 ? 2.589 -2.331 8.067 1.00 97.38 82 LEU A N 1
ATOM 618 C CA . LEU A 1 82 ? 2.090 -2.907 6.821 1.00 97.38 82 LEU A CA 1
ATOM 619 C C . LEU A 1 82 ? 3.198 -3.706 6.120 1.00 97.38 82 LEU A C 1
ATOM 621 O O . LEU A 1 82 ? 4.177 -3.147 5.600 1.00 97.38 82 LEU A O 1
ATOM 625 N N . LYS A 1 83 ? 3.012 -5.023 6.073 1.00 96.81 83 LYS A N 1
ATOM 626 C CA . LYS A 1 83 ? 3.839 -5.955 5.308 1.00 96.81 83 LYS A CA 1
ATOM 627 C C . LYS A 1 83 ? 3.172 -6.211 3.967 1.00 96.81 83 LYS A C 1
ATOM 629 O O . LYS A 1 83 ? 1.975 -6.447 3.904 1.00 96.81 83 LYS A O 1
ATOM 634 N N . VAL A 1 84 ? 3.962 -6.135 2.905 1.00 95.12 84 VAL A N 1
ATOM 635 C CA . VAL A 1 84 ? 3.512 -6.341 1.527 1.00 95.12 84 VAL A CA 1
ATOM 636 C C . VAL A 1 84 ? 4.590 -7.147 0.836 1.00 95.12 84 VAL A C 1
ATOM 638 O O . VAL A 1 84 ? 5.768 -6.782 0.926 1.00 95.12 84 VAL A O 1
ATOM 641 N N . VAL A 1 85 ? 4.188 -8.229 0.191 1.00 91.50 85 VAL A N 1
ATOM 642 C CA . VAL A 1 85 ? 5.063 -9.127 -0.556 1.00 91.50 85 VAL A CA 1
ATOM 643 C C . VAL A 1 85 ? 4.419 -9.464 -1.892 1.00 91.50 85 VAL A C 1
ATOM 645 O O . VAL A 1 85 ? 3.203 -9.377 -2.050 1.00 91.50 85 VAL A O 1
ATOM 648 N N . LEU A 1 86 ? 5.259 -9.823 -2.853 1.00 89.75 86 LEU A N 1
ATOM 649 C CA . LEU A 1 86 ? 4.827 -10.358 -4.132 1.00 89.75 86 LEU A CA 1
ATOM 650 C C . LEU A 1 86 ? 5.066 -11.866 -4.103 1.00 89.75 86 LEU A C 1
ATOM 652 O O . LEU A 1 86 ? 6.195 -12.303 -3.871 1.00 89.75 86 LEU A O 1
ATOM 656 N N . GLU A 1 87 ? 4.012 -12.641 -4.311 1.00 89.69 87 GLU A N 1
ATOM 657 C CA . GLU A 1 87 ? 4.058 -14.099 -4.332 1.00 89.69 87 GLU A CA 1
ATOM 658 C C . GLU A 1 87 ? 3.801 -14.592 -5.752 1.00 89.69 87 GLU A C 1
ATOM 660 O O . GLU A 1 87 ? 2.881 -14.137 -6.424 1.00 89.69 87 GLU A O 1
ATOM 665 N N . LEU A 1 88 ? 4.643 -15.508 -6.229 1.00 87.00 88 LEU A N 1
ATOM 666 C CA . LEU A 1 88 ? 4.462 -16.142 -7.529 1.00 87.00 88 LEU A CA 1
ATOM 667 C C . LEU A 1 88 ? 3.369 -17.203 -7.434 1.00 87.00 88 LEU A C 1
ATOM 669 O O . LEU A 1 88 ? 3.406 -18.063 -6.551 1.00 87.00 88 LEU A O 1
ATOM 673 N N . ILE A 1 89 ? 2.442 -17.174 -8.382 1.00 82.50 89 ILE A N 1
ATOM 674 C CA . ILE A 1 89 ? 1.440 -18.215 -8.550 1.00 82.50 89 ILE A CA 1
ATOM 675 C C . ILE A 1 89 ? 2.038 -19.243 -9.506 1.00 82.50 89 ILE A C 1
ATOM 677 O O . ILE A 1 89 ? 2.128 -19.010 -10.709 1.00 82.50 89 ILE A O 1
ATOM 681 N N . ASP A 1 90 ? 2.469 -20.385 -8.977 1.00 73.25 90 ASP A N 1
ATOM 682 C CA . ASP A 1 90 ? 2.854 -21.519 -9.815 1.00 73.25 90 ASP A CA 1
ATOM 683 C C . ASP A 1 90 ? 1.593 -22.320 -10.199 1.00 73.25 90 ASP A C 1
ATOM 685 O O . ASP A 1 90 ? 0.987 -22.964 -9.328 1.00 73.25 90 ASP A O 1
ATOM 689 N N . PRO A 1 91 ? 1.168 -22.317 -11.477 1.00 58.50 91 PRO A N 1
ATOM 690 C CA . PRO A 1 91 ? 0.001 -23.076 -11.907 1.00 58.50 91 PRO A CA 1
ATOM 691 C C . PRO A 1 91 ? 0.187 -24.598 -11.771 1.00 58.50 91 PRO A C 1
ATOM 693 O O . 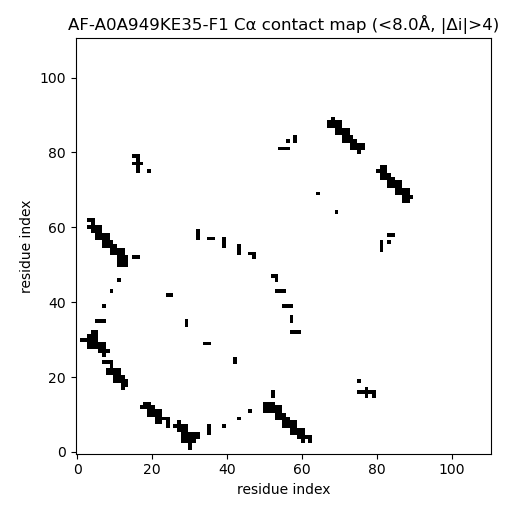PRO A 1 91 ? -0.817 -25.314 -11.731 1.00 58.50 91 PRO A O 1
ATOM 696 N N . GLU A 1 92 ? 1.413 -25.124 -11.647 1.00 58.84 92 GLU A N 1
ATOM 697 C CA . GLU A 1 92 ? 1.656 -26.573 -11.547 1.00 58.84 92 GLU A CA 1
ATOM 698 C C . GLU A 1 92 ? 1.432 -27.156 -10.135 1.00 58.84 92 GLU A C 1
ATOM 700 O O . GLU A 1 92 ? 1.354 -28.378 -9.986 1.00 58.84 92 GLU A O 1
ATOM 705 N N . MET A 1 93 ? 1.244 -26.328 -9.096 1.00 54.69 93 MET A N 1
ATOM 706 C CA . MET A 1 93 ? 1.031 -26.805 -7.714 1.00 54.69 93 MET A CA 1
ATOM 707 C C . MET A 1 93 ? -0.432 -26.825 -7.232 1.00 54.69 93 MET A C 1
ATOM 709 O O . MET A 1 93 ? -0.704 -27.258 -6.110 1.00 54.69 93 MET A O 1
ATOM 713 N N . THR A 1 94 ? -1.410 -26.449 -8.061 1.00 49.00 94 THR A N 1
ATOM 714 C CA . THR A 1 94 ? -2.837 -26.461 -7.674 1.00 49.00 94 THR A CA 1
ATOM 715 C C . THR A 1 94 ? -3.559 -27.746 -8.097 1.00 49.00 94 THR A C 1
ATOM 717 O O . THR A 1 94 ? -4.501 -27.736 -8.884 1.00 49.00 94 THR A O 1
ATOM 720 N N . VAL A 1 95 ? -3.170 -28.889 -7.521 1.00 52.62 95 VAL A N 1
ATOM 721 C CA . VAL A 1 95 ? -4.015 -30.097 -7.547 1.00 52.62 95 VAL A CA 1
ATOM 722 C C . VAL A 1 95 ? -4.506 -30.392 -6.130 1.00 52.62 95 VAL A C 1
ATOM 724 O O . VAL A 1 95 ? -3.783 -31.023 -5.354 1.00 52.62 95 VAL A O 1
ATOM 727 N N . PRO A 1 96 ? -5.738 -30.002 -5.747 1.00 45.97 96 PRO A N 1
ATOM 728 C CA . PRO A 1 96 ? -6.349 -30.587 -4.570 1.00 45.97 96 PRO A CA 1
ATOM 729 C C . PRO A 1 96 ? -6.617 -32.058 -4.897 1.00 45.97 96 PRO A C 1
ATOM 731 O O . PRO A 1 96 ? -7.551 -32.399 -5.624 1.00 45.97 96 PRO A O 1
ATOM 734 N N . THR A 1 97 ? -5.764 -32.944 -4.383 1.00 48.88 97 THR A N 1
ATOM 735 C CA . THR A 1 97 ? -5.996 -34.391 -4.401 1.00 48.88 97 THR A CA 1
ATOM 736 C C . THR A 1 97 ? -7.192 -34.689 -3.497 1.00 48.88 97 THR A C 1
ATOM 738 O O . THR A 1 97 ? -7.053 -35.102 -2.351 1.00 48.88 97 THR A O 1
ATOM 741 N N . TYR A 1 98 ? -8.400 -34.485 -4.014 1.00 53.44 98 TYR A N 1
ATOM 742 C CA . TYR A 1 98 ? -9.587 -35.176 -3.532 1.00 53.44 98 TYR A CA 1
ATOM 743 C C . TYR A 1 98 ? -9.611 -36.557 -4.191 1.00 53.44 98 TYR A C 1
ATOM 745 O O . TYR A 1 98 ? -10.390 -36.830 -5.105 1.00 53.44 98 TYR A O 1
ATOM 753 N N . ALA A 1 99 ? -8.717 -37.442 -3.744 1.00 54.88 99 ALA A N 1
ATOM 754 C CA . ALA A 1 99 ? -8.804 -38.859 -4.066 1.00 54.88 99 ALA A CA 1
ATOM 755 C C . ALA A 1 99 ? -9.922 -39.493 -3.221 1.00 54.88 99 ALA A C 1
ATOM 757 O O . ALA A 1 99 ? -9.737 -39.911 -2.083 1.00 54.88 99 ALA A O 1
ATOM 758 N N . GLN A 1 100 ? -11.106 -39.453 -3.821 1.00 47.69 100 GLN A N 1
ATOM 759 C CA . GLN A 1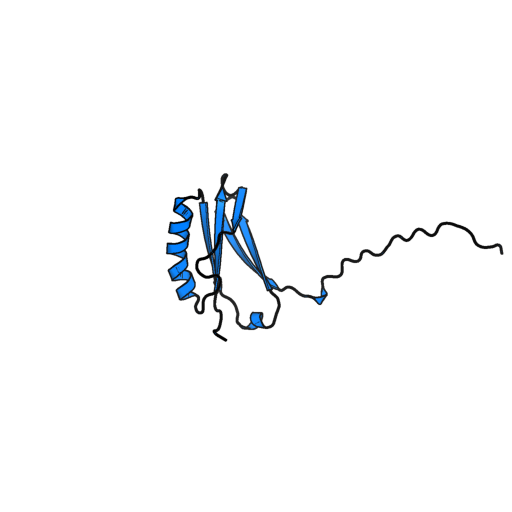 100 ? -12.294 -40.291 -3.667 1.00 47.69 100 GLN A CA 1
ATOM 760 C C . GLN A 1 100 ? -12.136 -41.535 -2.766 1.00 47.69 100 GLN A C 1
ATOM 762 O O . GLN A 1 100 ? -11.589 -42.556 -3.178 1.00 47.69 100 GLN A O 1
ATOM 767 N N . SER A 1 101 ? -12.768 -41.508 -1.590 1.00 46.50 101 SER A N 1
ATOM 768 C CA . SER A 1 101 ? -13.217 -42.731 -0.915 1.00 46.50 101 SER A CA 1
ATOM 769 C C . SER A 1 101 ? -14.463 -43.253 -1.632 1.00 46.50 101 SER A C 1
ATOM 771 O O . SER A 1 101 ? -15.588 -42.971 -1.221 1.00 46.50 101 SER A O 1
ATOM 773 N N . ALA A 1 102 ? -14.283 -43.987 -2.731 1.00 48.28 102 ALA A N 1
ATOM 774 C CA . ALA A 1 102 ? -15.357 -44.801 -3.284 1.00 48.28 102 ALA A CA 1
ATOM 775 C C . ALA A 1 102 ? -15.478 -46.072 -2.435 1.00 48.28 102 ALA A C 1
ATOM 777 O O . ALA A 1 102 ? -14.702 -47.017 -2.564 1.00 48.28 102 ALA A O 1
ATOM 778 N N . THR A 1 103 ? -16.462 -46.081 -1.542 1.00 49.16 103 THR A N 1
ATOM 779 C CA . THR A 1 103 ? -17.025 -47.307 -0.980 1.00 49.16 103 THR A CA 1
ATOM 780 C C . THR A 1 103 ? -17.461 -48.218 -2.124 1.00 49.16 103 THR A C 1
ATOM 782 O O . THR A 1 103 ? -18.321 -47.847 -2.920 1.00 49.16 103 THR A O 1
ATOM 785 N N . THR A 1 104 ? -16.896 -49.416 -2.212 1.00 45.19 104 THR A N 1
ATOM 786 C CA . THR A 1 104 ? -17.556 -50.538 -2.885 1.00 45.19 104 THR A CA 1
ATOM 787 C C . THR A 1 104 ? -17.650 -51.661 -1.874 1.00 45.19 104 THR A C 1
ATOM 789 O O . THR A 1 104 ? -16.728 -52.450 -1.683 1.00 45.19 104 THR A O 1
ATOM 792 N N . ASP A 1 105 ? -18.770 -51.623 -1.167 1.00 46.41 105 ASP A N 1
ATOM 793 C CA . ASP A 1 105 ? -19.350 -52.774 -0.508 1.00 46.41 105 ASP A CA 1
ATOM 794 C C . ASP A 1 105 ? -19.905 -53.743 -1.573 1.00 46.41 105 ASP A C 1
ATOM 796 O O . ASP A 1 105 ? -20.266 -53.337 -2.680 1.00 46.41 105 ASP A O 1
ATOM 800 N N . GLU A 1 106 ? -19.983 -55.009 -1.182 1.00 44.47 106 GLU A N 1
ATOM 801 C CA . GLU A 1 106 ? -20.754 -56.104 -1.778 1.00 44.47 106 GLU A CA 1
ATOM 802 C C . GLU A 1 106 ? -20.259 -56.858 -3.040 1.00 44.47 106 GLU A C 1
ATOM 804 O O . GLU A 1 106 ? -20.485 -56.521 -4.200 1.00 44.47 106 GLU A O 1
ATOM 809 N N . THR A 1 107 ? -19.782 -58.075 -2.740 1.00 49.03 107 THR A N 1
ATOM 810 C CA . THR A 1 107 ? -20.371 -59.333 -3.245 1.00 49.03 107 THR A CA 1
ATOM 811 C C . THR A 1 107 ? -20.031 -59.768 -4.674 1.00 49.03 107 THR A C 1
ATOM 813 O O . THR A 1 107 ? -20.821 -59.603 -5.605 1.00 49.03 107 THR A O 1
ATOM 816 N N . ARG A 1 108 ? -18.943 -60.547 -4.834 1.00 45.53 108 ARG A N 1
ATOM 817 C CA . ARG A 1 108 ? -18.875 -61.571 -5.897 1.00 45.53 108 ARG A CA 1
ATOM 818 C C . ARG A 1 108 ? -17.864 -62.708 -5.638 1.00 45.53 108 ARG A C 1
ATOM 820 O O . ARG A 1 108 ? -16.693 -62.568 -5.950 1.00 45.53 108 ARG A O 1
ATOM 827 N N . ARG A 1 109 ? -18.418 -63.874 -5.267 1.00 45.41 109 ARG A N 1
ATOM 828 C CA . ARG A 1 109 ? -17.985 -65.256 -5.611 1.00 45.41 109 ARG A CA 1
ATOM 829 C C . ARG A 1 109 ? -16.738 -65.789 -4.889 1.00 45.41 109 ARG A C 1
ATOM 831 O O . ARG A 1 109 ? -15.634 -65.329 -5.111 1.00 45.41 109 ARG A O 1
ATOM 838 N N . LEU A 1 110 ? -16.913 -66.735 -3.961 1.00 50.69 110 LEU A N 1
ATOM 839 C CA . LEU A 1 110 ? -16.905 -68.180 -4.264 1.00 50.69 110 LEU A CA 1
ATOM 840 C C . LEU A 1 110 ? -15.721 -68.564 -5.163 1.00 50.69 110 LEU A C 1
ATOM 842 O O . LEU A 1 110 ? -15.862 -68.574 -6.386 1.00 50.69 110 LEU A O 1
ATOM 846 N N . ASN A 1 111 ? -14.586 -68.854 -4.527 1.00 44.25 111 ASN A N 1
ATOM 847 C CA . ASN A 1 111 ? -13.806 -70.083 -4.701 1.00 44.25 111 ASN A CA 1
ATOM 848 C C . ASN A 1 111 ? -12.793 -70.213 -3.564 1.00 44.25 111 ASN A C 1
ATOM 850 O O . ASN A 1 111 ? -12.103 -69.209 -3.287 1.00 44.25 111 ASN A O 1
#

Foldseek 3Di:
DQDFFKAKWKWFDDPQQPRIDTDDDPDGTDSDLVVNVVRNVVRQVVVVVPGPDIDMDIDTDDPVCVVFDWDWDWGADSNGDIDIDIGTDDPVPPDPPPPDPDDDDDDDDDD

Secondary structure (DSSP, 8-state):
-PPP-EEEEEEEEETTTTEEEEE--S-SEESSHHHHHHHHHHHHHHHHTS-SEEEEEEEE--GGGGGS-EEEEEEE-TTS-EEEEEEE--GGG------------------

pLDDT: mean 83.46, std 17.72, range [44.25, 97.69]

Mean predicted aligned error: 10.39 Å

Solvent-accessible surface area (backbone atoms only — not comparable to full-atom values): 7027 Å² total; per-residue (Å²): 129,87,61,66,24,19,38,46,49,34,36,39,22,39,82,74,44,72,47,69,44,82,44,92,51,100,55,56,69,26,67,35,50,68,59,42,57,64,49,44,61,62,52,41,56,63,49,41,76,81,38,86,35,57,47,71,52,68,45,75,49,63,71,81,49,77,84,50,55,66,45,81,49,72,51,61,38,82,87,68,49,79,46,74,48,80,43,75,56,63,82,88,72,77,69,83,81,78,78,73,86,75,84,78,80,85,90,82,78,94,129

Sequence (111 aa):
MEHIAAFMILIACSDGYKNCTEQPAPAVAYETVRQCEADLSPSLRMMAAGQEHALGKCLEIDPALFYQDAEIVWDVTANGELKVVLELIDPEMTVPTYAQSATTDETRRLN

Radius of gyration: 22.68 Å; Cα contacts (8 Å, |Δi|>4): 163; chains: 1; bounding box: 32×83×40 Å